Protein AF-A0A7J2V146-F1 (afdb_monomer_lite)

Radius of gyration: 12.63 Å; chains: 1; bounding box: 32×27×30 Å

Foldseek 3Di:
DDDDDDDPPDDDDQDDDDPLSLVLLVCLQADDQQDWRWDQDVPPGIDIDGRDPVSNVVSQVVCCVVVVDRCVVVRD

Secondary structure (DSSP, 8-state):
-------TTPPP-----SHHHHHHHHHHHHSPTT-EEEEEETTTEEEEEE--HHHHHHHHHHHHHHHSS-THHHH-

Sequence (76 aa):
VKDIAGRPGGKFLLIVRGEEDMLSLVIAGVAGYGDSLLYGVPGRGVSVIIIDRYIRSLALDLMKEILGEDFTRYFG

Structure (mmCIF, N/CA/C/O backbone):
data_AF-A0A7J2V146-F1
#
_entry.id   AF-A0A7J2V146-F1
#
loop_
_atom_site.group_PDB
_atom_site.id
_atom_site.type_symbol
_atom_site.label_atom_id
_atom_site.label_alt_id
_atom_site.label_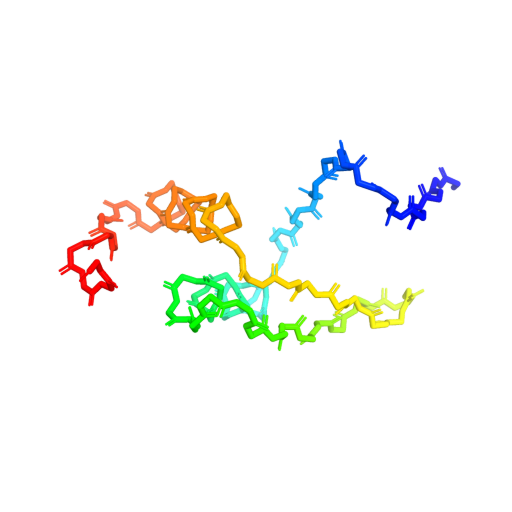comp_id
_atom_site.label_asym_id
_atom_site.label_entity_id
_atom_site.label_seq_id
_atom_site.pdbx_PDB_ins_code
_atom_site.Cartn_x
_atom_site.Cartn_y
_atom_site.Cartn_z
_atom_site.occupancy
_atom_site.B_iso_or_equiv
_atom_site.auth_seq_id
_atom_site.auth_comp_id
_atom_site.auth_asym_id
_atom_site.auth_atom_id
_atom_site.pdbx_PDB_model_num
ATOM 1 N N . VAL A 1 1 ? 21.352 -8.393 -10.152 1.00 42.53 1 VAL A N 1
ATOM 2 C CA . VAL A 1 1 ? 20.453 -9.547 -10.384 1.00 42.53 1 VAL A CA 1
ATOM 3 C C . VAL A 1 1 ? 19.507 -9.688 -9.201 1.00 42.53 1 VAL A C 1
ATOM 5 O O . VAL A 1 1 ? 19.986 -9.981 -8.113 1.00 42.53 1 VAL A O 1
ATOM 8 N N . LYS A 1 2 ? 18.208 -9.433 -9.399 1.00 29.50 2 LYS A N 1
ATOM 9 C CA . LYS A 1 2 ? 17.113 -10.222 -8.807 1.00 29.50 2 LYS A CA 1
ATOM 10 C C . LYS A 1 2 ? 15.770 -9.781 -9.405 1.00 29.50 2 LYS A C 1
ATOM 12 O O . LYS A 1 2 ? 15.337 -8.653 -9.185 1.00 29.50 2 LYS A O 1
ATOM 17 N N . ASP A 1 3 ? 15.211 -10.694 -10.195 1.00 39.94 3 ASP A N 1
ATOM 18 C CA . ASP A 1 3 ? 13.857 -10.733 -10.749 1.00 39.94 3 ASP A CA 1
ATOM 19 C C . ASP A 1 3 ? 12.778 -10.606 -9.679 1.00 39.94 3 ASP A C 1
ATOM 21 O O . ASP A 1 3 ? 12.929 -11.185 -8.602 1.00 39.94 3 ASP A O 1
ATOM 25 N N . ILE A 1 4 ? 11.652 -9.974 -10.026 1.00 42.69 4 ILE A N 1
ATOM 26 C CA . ILE A 1 4 ? 10.358 -10.284 -9.406 1.00 42.69 4 ILE A CA 1
ATOM 27 C C . ILE A 1 4 ? 9.271 -10.278 -10.489 1.00 42.69 4 ILE A C 1
ATOM 29 O O . ILE A 1 4 ? 8.699 -9.246 -10.825 1.00 42.69 4 ILE A O 1
ATOM 33 N N . ALA A 1 5 ? 8.976 -11.476 -10.994 1.00 40.34 5 ALA A N 1
ATOM 34 C CA . ALA A 1 5 ? 7.652 -11.849 -11.467 1.00 40.34 5 ALA A CA 1
ATOM 35 C C . ALA A 1 5 ? 6.812 -12.251 -10.241 1.00 40.34 5 ALA A C 1
ATOM 37 O O . ALA A 1 5 ? 7.230 -13.108 -9.461 1.00 40.34 5 ALA A O 1
ATOM 38 N N . GLY A 1 6 ? 5.645 -11.637 -10.044 1.00 37.28 6 GLY A N 1
ATOM 39 C CA . GLY A 1 6 ? 4.750 -11.938 -8.923 1.00 37.28 6 GLY A CA 1
ATOM 40 C C . GLY A 1 6 ? 3.482 -12.664 -9.368 1.00 37.28 6 GLY A C 1
ATOM 41 O O . GLY A 1 6 ? 2.558 -12.035 -9.868 1.00 37.28 6 GLY A O 1
ATOM 42 N N . ARG A 1 7 ? 3.438 -13.987 -9.161 1.00 35.81 7 ARG A N 1
ATOM 43 C CA . ARG A 1 7 ? 2.221 -14.827 -9.092 1.00 35.81 7 ARG A CA 1
ATOM 44 C C . ARG A 1 7 ? 1.736 -14.911 -7.619 1.00 35.81 7 ARG A C 1
ATOM 46 O O . ARG A 1 7 ? 2.466 -14.457 -6.736 1.00 35.81 7 ARG A O 1
ATOM 53 N N . PRO A 1 8 ? 0.529 -15.446 -7.325 1.00 34.31 8 PRO A N 1
ATOM 54 C CA . PRO A 1 8 ? -0.143 -15.256 -6.034 1.00 34.31 8 PRO A CA 1
ATOM 55 C C . PRO A 1 8 ? 0.675 -15.816 -4.860 1.00 34.31 8 PRO A C 1
ATOM 57 O O . PRO A 1 8 ? 1.149 -16.948 -4.928 1.00 34.31 8 PRO A O 1
ATOM 60 N N . GLY A 1 9 ? 0.836 -15.017 -3.798 1.00 42.69 9 GLY A N 1
ATOM 61 C CA . GLY A 1 9 ? 1.678 -15.324 -2.627 1.00 42.69 9 GLY A CA 1
ATOM 62 C C . GLY A 1 9 ? 3.028 -14.588 -2.580 1.00 42.69 9 GLY A C 1
ATOM 63 O O . GLY A 1 9 ? 3.827 -14.823 -1.673 1.00 42.69 9 GLY A O 1
ATOM 64 N N . GLY A 1 10 ? 3.304 -13.699 -3.538 1.00 39.00 10 GLY A N 1
ATOM 65 C CA . GLY A 1 10 ? 4.523 -12.890 -3.569 1.00 39.00 10 GLY A CA 1
ATOM 66 C C . GLY A 1 10 ? 4.547 -11.808 -2.487 1.00 39.00 10 GLY A C 1
ATOM 67 O O . GLY A 1 10 ? 3.620 -11.013 -2.374 1.00 39.00 10 GLY A O 1
ATOM 68 N N . LYS A 1 11 ? 5.628 -11.754 -1.702 1.00 39.84 11 LYS A N 1
ATOM 69 C CA . LYS A 1 11 ? 5.908 -10.627 -0.802 1.00 39.84 11 LYS A CA 1
ATOM 70 C C . LYS A 1 11 ? 6.185 -9.378 -1.641 1.00 39.84 11 LYS A C 1
ATOM 72 O O . LYS A 1 11 ? 7.121 -9.372 -2.440 1.00 39.84 11 LYS A O 1
ATOM 77 N N . PHE A 1 12 ? 5.387 -8.337 -1.440 1.00 50.22 12 PHE A N 1
ATOM 78 C CA . PHE A 1 12 ? 5.574 -7.037 -2.074 1.00 50.22 12 PHE A CA 1
ATOM 79 C C . PHE A 1 12 ? 6.641 -6.263 -1.299 1.00 50.22 12 PHE A C 1
ATOM 81 O O . PHE A 1 12 ? 6.484 -5.994 -0.111 1.00 50.22 12 PHE A O 1
ATOM 88 N N . LEU A 1 13 ? 7.760 -5.955 -1.953 1.00 44.38 13 LEU A N 1
ATOM 89 C CA . LEU A 1 13 ? 8.803 -5.116 -1.373 1.00 44.38 13 LEU A CA 1
ATOM 90 C C . LEU A 1 13 ? 8.512 -3.665 -1.757 1.00 44.38 13 LEU A C 1
ATOM 92 O O . LEU A 1 13 ? 8.858 -3.241 -2.859 1.00 44.38 13 LEU A O 1
ATOM 96 N N . LEU A 1 14 ? 7.875 -2.921 -0.853 1.00 51.81 14 LEU A N 1
ATOM 97 C CA . LEU A 1 14 ? 7.766 -1.474 -0.979 1.00 51.81 14 LEU A CA 1
ATOM 98 C C . LEU A 1 14 ? 9.067 -0.854 -0.464 1.00 51.81 14 LEU A C 1
ATOM 100 O O . LEU A 1 14 ? 9.420 -1.005 0.704 1.00 51.81 14 LEU A O 1
ATOM 104 N N . ILE A 1 15 ? 9.817 -0.214 -1.355 1.00 50.69 15 ILE A N 1
ATOM 105 C CA . ILE A 1 15 ? 11.045 0.493 -0.999 1.00 50.69 15 ILE A CA 1
ATOM 106 C C . ILE A 1 15 ? 10.691 1.971 -0.927 1.00 50.69 15 ILE A C 1
ATOM 108 O O . ILE A 1 15 ? 10.474 2.579 -1.964 1.00 50.69 15 ILE A O 1
ATOM 112 N N . VAL A 1 16 ? 10.660 2.537 0.277 1.00 54.22 16 VAL A N 1
ATOM 113 C CA . VAL A 1 16 ? 10.476 3.979 0.477 1.00 54.22 16 VAL A CA 1
ATOM 114 C C . VAL A 1 16 ? 11.856 4.635 0.507 1.00 54.22 16 VAL A C 1
ATOM 116 O O . VAL A 1 16 ? 12.646 4.391 1.420 1.00 54.22 16 VAL A O 1
ATOM 119 N N . ARG A 1 17 ? 12.197 5.401 -0.530 1.00 56.81 17 ARG A N 1
ATOM 120 C CA 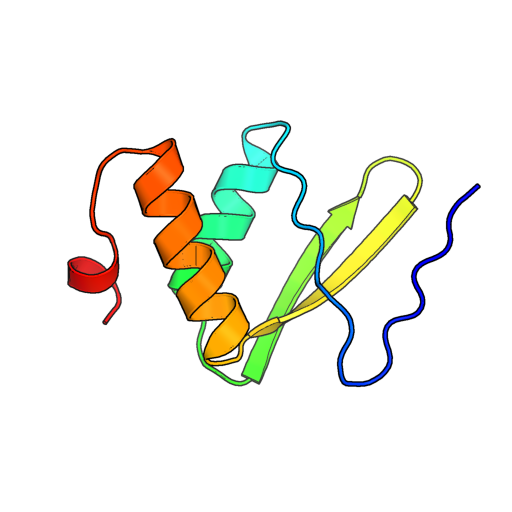. ARG A 1 17 ? 13.471 6.124 -0.682 1.00 56.81 17 ARG A CA 1
ATOM 121 C C . ARG A 1 17 ? 13.301 7.608 -1.029 1.00 56.81 17 ARG A C 1
ATOM 123 O O . ARG A 1 17 ? 14.307 8.314 -1.015 1.00 56.81 17 ARG A O 1
ATOM 130 N N . GLY A 1 18 ? 12.084 8.091 -1.280 1.00 63.88 18 GLY A N 1
ATOM 131 C CA . GLY A 1 18 ? 11.801 9.506 -1.538 1.00 63.88 18 GLY A CA 1
ATOM 132 C C . GLY A 1 18 ? 10.342 9.919 -1.309 1.00 63.88 18 GLY A C 1
ATOM 133 O O . GLY A 1 18 ? 9.499 9.113 -0.922 1.00 63.88 18 GLY A O 1
ATOM 134 N N . GLU A 1 19 ? 10.048 11.198 -1.564 1.00 61.28 19 GLU A N 1
ATOM 135 C CA . GLU A 1 19 ? 8.718 11.813 -1.381 1.00 61.28 19 GLU A CA 1
ATOM 136 C C . GLU A 1 19 ? 7.624 11.134 -2.230 1.00 61.28 19 GLU A C 1
ATOM 138 O O . GLU A 1 19 ? 6.491 10.964 -1.782 1.00 61.28 19 GLU A O 1
ATOM 143 N N . GLU A 1 20 ? 7.974 10.676 -3.435 1.00 63.25 20 GLU A N 1
ATOM 144 C CA . GLU A 1 20 ? 7.063 9.978 -4.354 1.00 63.25 20 GLU A CA 1
ATOM 145 C C . GLU A 1 20 ? 6.607 8.608 -3.812 1.00 63.25 20 GLU A C 1
ATOM 147 O O . GLU A 1 20 ? 5.449 8.205 -3.972 1.00 63.25 20 GLU A O 1
ATOM 152 N N . ASP A 1 21 ? 7.495 7.909 -3.098 1.00 70.50 21 ASP A N 1
ATOM 153 C CA . ASP A 1 21 ? 7.177 6.629 -2.459 1.00 70.50 21 ASP A CA 1
ATOM 154 C C . ASP A 1 21 ? 6.191 6.820 -1.301 1.00 70.50 21 ASP A C 1
ATOM 156 O O . ASP A 1 21 ? 5.312 5.989 -1.065 1.00 70.50 21 ASP A O 1
ATOM 160 N N . MET A 1 22 ? 6.321 7.942 -0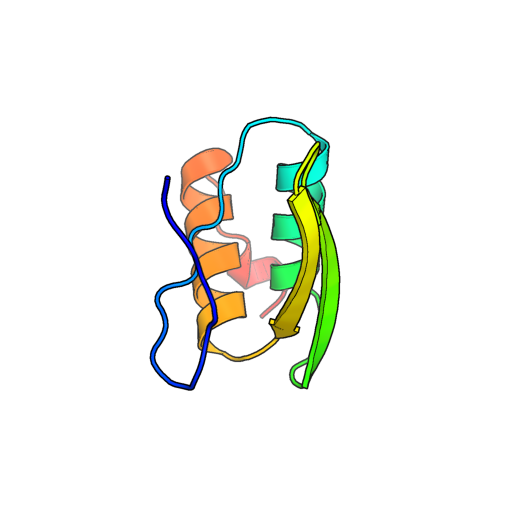.590 1.00 73.69 22 MET A N 1
ATOM 161 C CA . MET A 1 22 ? 5.448 8.295 0.521 1.00 73.69 22 MET A CA 1
ATOM 162 C C . MET A 1 22 ? 4.043 8.655 0.036 1.00 73.69 22 MET A C 1
ATOM 164 O O . MET A 1 22 ? 3.059 8.214 0.629 1.00 73.69 22 MET A O 1
ATOM 168 N N . LEU A 1 23 ? 3.932 9.375 -1.085 1.00 78.69 23 LEU A N 1
ATOM 169 C CA . LEU A 1 23 ? 2.639 9.640 -1.716 1.00 78.69 23 LEU A CA 1
ATOM 170 C C . LEU A 1 23 ? 1.958 8.333 -2.143 1.00 78.69 23 LEU A C 1
ATOM 172 O O . LEU A 1 23 ? 0.780 8.129 -1.862 1.00 78.69 23 LEU A O 1
ATOM 176 N N . SER A 1 24 ? 2.708 7.418 -2.756 1.00 81.50 24 SER A N 1
ATOM 177 C CA . SER A 1 24 ? 2.189 6.115 -3.193 1.00 81.50 24 SER A CA 1
ATOM 178 C C . SER A 1 24 ? 1.664 5.273 -2.027 1.00 81.50 24 SER A C 1
ATOM 180 O O . SER A 1 24 ? 0.634 4.608 -2.146 1.00 81.50 24 SER A O 1
ATOM 182 N N . LEU A 1 25 ? 2.336 5.348 -0.876 1.00 81.69 25 LEU A N 1
ATOM 183 C CA . LEU A 1 25 ? 1.917 4.694 0.359 1.00 81.69 25 LEU A CA 1
ATOM 184 C C . LEU A 1 25 ? 0.588 5.258 0.890 1.00 81.69 25 LEU A C 1
ATOM 186 O O . LEU A 1 25 ? -0.304 4.490 1.250 1.00 81.69 25 LEU A O 1
ATOM 190 N N . VAL A 1 26 ? 0.425 6.585 0.874 1.00 85.69 26 VAL A N 1
ATOM 191 C CA . VAL A 1 26 ? -0.840 7.236 1.247 1.00 85.69 26 VAL A CA 1
ATOM 192 C C . VAL A 1 26 ? -1.962 6.800 0.309 1.00 85.69 26 VAL A C 1
ATOM 194 O O . VAL A 1 26 ? -3.025 6.395 0.779 1.00 85.69 26 VAL A O 1
ATOM 197 N N . ILE A 1 27 ? -1.728 6.799 -1.008 1.00 86.56 27 ILE A N 1
ATOM 198 C CA . ILE A 1 27 ? -2.739 6.364 -1.981 1.00 86.56 27 ILE A CA 1
ATOM 199 C C . ILE A 1 27 ? -3.147 4.906 -1.738 1.00 86.56 27 ILE A C 1
ATOM 201 O O . ILE A 1 27 ? -4.339 4.611 -1.756 1.00 86.56 27 ILE A O 1
ATOM 205 N N . ALA A 1 28 ? -2.209 4.009 -1.423 1.00 86.62 28 ALA A N 1
ATOM 206 C CA . ALA A 1 28 ? -2.534 2.623 -1.082 1.00 86.62 28 ALA A CA 1
ATOM 207 C C . ALA A 1 28 ? -3.404 2.488 0.189 1.00 86.62 28 ALA A C 1
ATOM 209 O O . ALA A 1 28 ? -4.176 1.536 0.307 1.00 86.62 28 ALA A O 1
ATOM 210 N N . GLY A 1 29 ? -3.306 3.435 1.129 1.00 85.25 29 GLY A N 1
ATOM 211 C CA . GLY A 1 29 ? -4.145 3.491 2.331 1.00 85.25 29 GLY A CA 1
ATOM 212 C C . GLY A 1 29 ? -5.573 4.003 2.082 1.00 85.25 29 GLY A C 1
ATOM 213 O O . GLY A 1 29 ? -6.501 3.605 2.797 1.00 85.25 29 GLY A O 1
ATOM 214 N N . VAL A 1 30 ? -5.761 4.859 1.072 1.00 86.50 30 VAL A N 1
ATOM 215 C CA . VAL A 1 30 ? -7.040 5.540 0.778 1.00 86.50 30 VAL A CA 1
ATOM 216 C C . VAL A 1 30 ? -7.827 4.879 -0.354 1.00 86.50 30 VAL A C 1
ATOM 218 O O . VAL A 1 30 ? -9.055 4.913 -0.338 1.00 86.50 30 VAL A O 1
ATOM 221 N N . ALA A 1 31 ? -7.141 4.290 -1.332 1.00 86.94 31 ALA A N 1
ATOM 222 C CA . ALA A 1 31 ? -7.762 3.697 -2.509 1.00 86.94 31 ALA A CA 1
ATOM 223 C C . ALA A 1 31 ? -8.755 2.574 -2.158 1.00 86.94 31 ALA A C 1
ATOM 225 O O . ALA A 1 31 ? -8.625 1.875 -1.146 1.00 86.94 31 ALA A O 1
ATOM 226 N N . GLY A 1 32 ? -9.761 2.40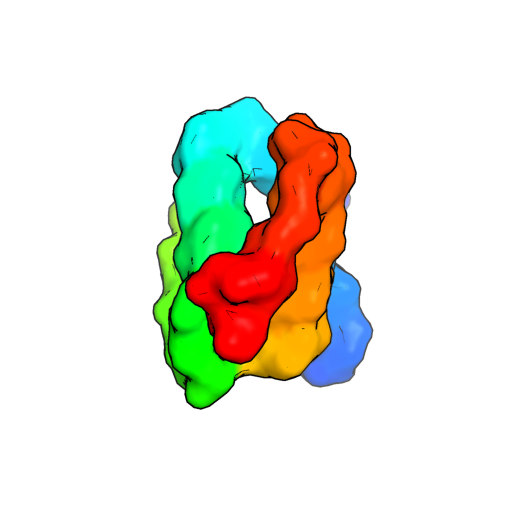7 -3.018 1.00 84.38 32 GLY A N 1
ATOM 227 C CA . GLY A 1 32 ? -10.778 1.379 -2.876 1.00 84.38 32 GLY A CA 1
ATOM 228 C C . GLY A 1 32 ? -10.213 -0.020 -3.112 1.00 84.38 32 GLY A C 1
ATOM 229 O O . GLY A 1 32 ? -9.223 -0.217 -3.816 1.00 84.38 32 GLY A O 1
ATOM 230 N N . TYR A 1 33 ? -10.859 -1.034 -2.534 1.00 86.69 33 TYR A N 1
ATOM 231 C CA . TYR A 1 33 ? -10.478 -2.417 -2.810 1.00 86.69 33 TYR A CA 1
ATOM 232 C C . TYR A 1 33 ? -10.759 -2.779 -4.271 1.00 86.69 33 TYR A C 1
ATOM 234 O O . TYR A 1 33 ? -11.870 -2.589 -4.760 1.00 86.69 33 TYR A O 1
ATOM 242 N N . GLY A 1 34 ? -9.764 -3.360 -4.937 1.00 84.06 34 GLY A N 1
ATOM 243 C CA . GLY A 1 34 ? -9.795 -3.664 -6.366 1.00 84.06 34 GLY A CA 1
ATOM 244 C C . GLY A 1 34 ? -9.230 -2.550 -7.250 1.00 84.06 34 GLY A C 1
ATOM 245 O O . GLY A 1 34 ? -8.972 -2.811 -8.426 1.00 84.06 34 GLY A O 1
ATOM 246 N N . ASP A 1 35 ? -8.973 -1.358 -6.702 1.00 86.62 35 ASP A N 1
ATOM 247 C CA . ASP A 1 35 ? -8.306 -0.290 -7.445 1.00 86.62 35 ASP A CA 1
ATOM 248 C C . ASP A 1 35 ? -6.861 -0.678 -7.769 1.00 86.62 35 ASP A C 1
ATOM 250 O O . ASP A 1 35 ? -6.223 -1.475 -7.075 1.00 86.62 35 ASP A O 1
ATOM 254 N N . SER A 1 36 ? -6.338 -0.112 -8.855 1.00 81.81 36 SER A N 1
ATOM 255 C CA . SER A 1 36 ? -4.965 -0.343 -9.305 1.00 81.81 36 SER A CA 1
ATOM 256 C C . SER A 1 36 ? -4.106 0.885 -9.029 1.00 81.81 36 SER A C 1
ATOM 258 O O . SER A 1 36 ? -4.373 1.963 -9.556 1.00 81.81 36 SER A O 1
ATOM 260 N N . LEU A 1 37 ? -3.043 0.710 -8.251 1.00 83.00 37 LEU A N 1
ATOM 261 C CA . LEU A 1 37 ? -1.998 1.705 -8.053 1.00 83.00 37 LEU A CA 1
ATOM 262 C C . LEU A 1 37 ? -0.858 1.435 -9.034 1.00 83.00 37 LEU A C 1
ATOM 264 O O . LEU A 1 37 ? -0.242 0.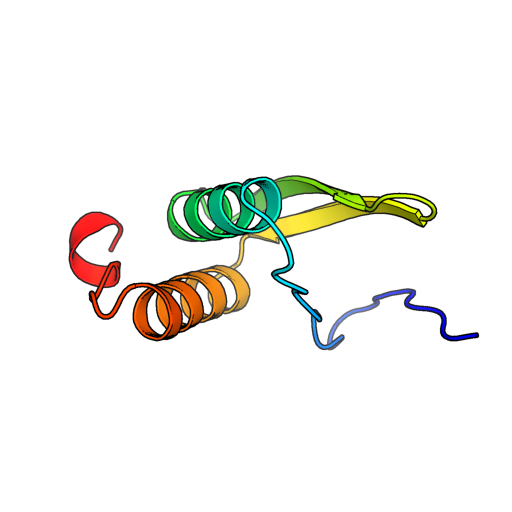368 -9.000 1.00 83.00 37 LEU A O 1
ATOM 268 N N . LEU A 1 38 ? -0.579 2.404 -9.904 1.00 81.62 38 LEU A N 1
ATOM 269 C CA . LEU A 1 38 ? 0.562 2.364 -10.811 1.00 81.62 38 LEU A CA 1
ATOM 270 C C . LEU A 1 38 ? 1.677 3.234 -10.248 1.00 81.62 38 LEU A C 1
ATOM 272 O O . LEU A 1 38 ? 1.455 4.403 -9.942 1.00 81.62 38 LEU A O 1
ATOM 276 N N . TYR A 1 39 ? 2.873 2.665 -10.150 1.00 76.00 39 TYR A N 1
ATOM 277 C CA . TYR A 1 39 ? 4.042 3.355 -9.624 1.00 76.00 39 TYR A CA 1
ATOM 278 C C . TYR A 1 39 ? 5.256 3.160 -10.532 1.00 76.00 39 TYR A C 1
ATOM 280 O O . TYR A 1 39 ? 5.572 2.036 -10.933 1.00 76.00 39 TYR A O 1
ATOM 288 N N . GLY A 1 40 ? 5.936 4.254 -10.870 1.00 72.25 40 GLY A N 1
ATOM 289 C CA . GLY A 1 40 ? 7.156 4.224 -11.666 1.00 72.25 40 GLY A CA 1
ATOM 290 C C . GLY A 1 40 ? 8.351 3.829 -10.808 1.00 72.25 40 GLY A C 1
ATOM 291 O O . GLY A 1 40 ? 8.612 4.431 -9.780 1.00 72.25 40 GLY A O 1
ATOM 292 N N . VAL A 1 41 ? 9.120 2.834 -11.238 1.00 69.81 41 VAL A N 1
ATOM 293 C CA . VAL A 1 41 ? 10.375 2.461 -10.585 1.00 69.81 41 VAL A CA 1
ATOM 294 C C . VAL A 1 41 ? 11.532 2.944 -11.464 1.00 69.81 41 VAL A C 1
ATOM 296 O O . VAL A 1 41 ? 11.727 2.401 -12.563 1.00 69.81 41 VAL A O 1
ATOM 299 N N . PRO A 1 42 ? 12.331 3.932 -11.010 1.00 68.75 42 PRO A N 1
ATOM 300 C CA . PRO A 1 42 ? 13.448 4.461 -11.783 1.00 68.75 42 PRO A CA 1
ATOM 301 C C . PRO A 1 42 ? 14.381 3.350 -12.284 1.00 68.75 42 PRO A C 1
ATOM 303 O O . PRO A 1 42 ? 14.872 2.521 -11.515 1.00 68.75 42 PRO A O 1
ATOM 306 N N . GLY A 1 43 ? 14.595 3.305 -13.601 1.00 71.19 43 GLY A N 1
ATOM 307 C CA . GLY A 1 43 ? 15.440 2.301 -14.257 1.00 71.19 43 GLY A CA 1
ATOM 308 C C . GLY A 1 43 ? 14.866 0.876 -14.314 1.00 71.19 43 GLY A C 1
ATOM 309 O O . GLY A 1 43 ? 15.579 -0.030 -14.740 1.00 71.19 43 GLY A O 1
ATOM 310 N N . ARG A 1 44 ? 13.612 0.650 -13.889 1.00 68.94 44 ARG A N 1
ATOM 311 C CA . ARG A 1 44 ? 12.958 -0.676 -13.905 1.00 68.94 44 ARG A CA 1
ATOM 312 C C . ARG A 1 44 ? 11.569 -0.707 -14.551 1.00 68.94 44 ARG A C 1
ATOM 314 O O . ARG A 1 44 ? 11.059 -1.798 -14.781 1.00 68.94 44 ARG A O 1
ATOM 321 N N . GLY A 1 45 ? 10.981 0.442 -14.879 1.00 77.06 45 GLY A N 1
ATOM 322 C CA . GLY A 1 45 ? 9.689 0.526 -15.568 1.00 77.06 45 GLY A CA 1
ATOM 323 C C . GLY A 1 45 ? 8.550 0.900 -14.623 1.00 77.06 45 GLY A C 1
ATOM 324 O O . GLY A 1 45 ? 8.735 1.755 -13.766 1.00 77.06 45 GLY A O 1
ATOM 325 N N . VAL A 1 46 ? 7.376 0.288 -14.787 1.00 76.31 46 VAL A N 1
ATOM 326 C CA . VAL A 1 46 ? 6.169 0.574 -13.989 1.00 76.31 46 VAL A CA 1
ATOM 327 C C . VAL A 1 46 ? 5.734 -0.687 -13.244 1.00 76.31 46 VAL A C 1
ATOM 329 O O . VAL A 1 46 ? 5.708 -1.773 -13.820 1.00 76.31 46 VAL A O 1
ATOM 332 N N . SER A 1 47 ? 5.389 -0.537 -11.969 1.00 76.56 47 SER A N 1
ATOM 333 C CA . SER A 1 47 ? 4.760 -1.557 -11.133 1.00 76.56 47 SER A CA 1
ATOM 334 C C . SER A 1 47 ? 3.263 -1.278 -11.025 1.00 76.56 47 SER A C 1
ATOM 336 O O . SER A 1 47 ? 2.866 -0.125 -10.866 1.00 76.56 47 SER A O 1
ATOM 338 N N . VAL A 1 48 ? 2.438 -2.322 -11.097 1.00 79.19 48 VAL A N 1
ATOM 339 C CA . VAL A 1 48 ? 0.984 -2.231 -10.895 1.00 79.19 48 VAL A CA 1
ATOM 340 C C . VAL A 1 48 ? 0.624 -3.075 -9.679 1.00 79.19 48 VAL A C 1
ATOM 342 O O . VAL A 1 48 ? 0.947 -4.263 -9.629 1.00 79.19 48 VAL A O 1
ATOM 345 N N . ILE A 1 49 ? -0.039 -2.462 -8.704 1.00 82.44 49 ILE A N 1
ATOM 346 C CA . ILE A 1 49 ? -0.457 -3.096 -7.454 1.00 82.44 49 ILE A CA 1
ATOM 347 C C . ILE A 1 49 ? -1.977 -3.026 -7.375 1.00 82.44 49 ILE A C 1
ATOM 349 O O . ILE A 1 49 ? -2.550 -1.949 -7.510 1.00 82.44 49 ILE A O 1
ATOM 353 N N . ILE A 1 50 ? -2.628 -4.164 -7.143 1.00 85.69 50 ILE A N 1
ATOM 354 C CA . ILE A 1 50 ? -4.062 -4.194 -6.850 1.00 85.69 50 ILE A CA 1
ATOM 355 C C . ILE A 1 50 ? -4.250 -3.987 -5.352 1.00 85.69 50 ILE A C 1
ATOM 357 O O . ILE A 1 50 ? -3.634 -4.686 -4.545 1.00 85.69 50 ILE A O 1
ATOM 361 N N . ILE A 1 51 ? -5.098 -3.032 -4.985 1.00 86.75 51 ILE A N 1
ATOM 362 C CA . ILE A 1 51 ? -5.374 -2.709 -3.591 1.00 86.75 51 ILE A CA 1
ATOM 363 C C . ILE A 1 51 ? -6.310 -3.764 -3.011 1.00 86.75 51 ILE A C 1
ATOM 365 O O . ILE A 1 51 ? -7.477 -3.880 -3.383 1.00 86.75 51 ILE A O 1
ATOM 369 N N . ASP A 1 52 ? -5.790 -4.539 -2.069 1.00 88.00 52 ASP A N 1
ATOM 370 C CA . ASP A 1 52 ? -6.555 -5.482 -1.267 1.00 88.00 52 ASP A CA 1
ATOM 371 C C . ASP A 1 52 ? -6.439 -5.140 0.228 1.00 88.00 52 ASP A C 1
ATOM 373 O O . ASP A 1 52 ? -5.810 -4.156 0.630 1.00 88.00 52 ASP A O 1
ATOM 377 N N . ARG A 1 53 ? -7.073 -5.949 1.085 1.00 88.06 53 ARG A N 1
ATOM 378 C CA . ARG A 1 53 ? -7.024 -5.729 2.540 1.00 88.06 53 ARG A CA 1
ATOM 379 C C . ARG A 1 53 ? -5.604 -5.800 3.094 1.00 88.06 53 ARG A C 1
ATOM 381 O O . ARG A 1 53 ? -5.299 -5.079 4.038 1.00 88.06 53 ARG A O 1
ATOM 388 N N . TYR A 1 54 ? -4.764 -6.666 2.532 1.00 87.94 54 TYR A N 1
ATOM 389 C CA . TYR A 1 54 ? -3.397 -6.857 2.993 1.00 87.94 54 TYR A CA 1
ATOM 390 C C . TYR A 1 54 ? -2.530 -5.650 2.632 1.00 87.94 54 TYR A C 1
ATOM 392 O O . TYR A 1 54 ? -1.892 -5.085 3.515 1.00 87.94 54 TYR A O 1
ATOM 400 N N . ILE A 1 55 ? -2.566 -5.208 1.373 1.00 85.56 55 ILE A N 1
ATOM 401 C CA . ILE A 1 55 ? -1.832 -4.033 0.893 1.00 85.56 55 ILE A CA 1
ATOM 402 C C . ILE A 1 55 ? -2.255 -2.783 1.660 1.00 85.56 55 ILE A C 1
ATOM 404 O O . ILE A 1 55 ? -1.398 -2.019 2.094 1.00 85.56 55 ILE A O 1
ATOM 408 N N . ARG A 1 56 ? -3.559 -2.604 1.891 1.00 87.38 56 ARG A N 1
ATOM 409 C CA . ARG A 1 56 ? -4.069 -1.461 2.650 1.00 87.38 56 ARG A CA 1
ATOM 410 C C . ARG A 1 56 ? -3.604 -1.475 4.105 1.00 87.38 56 ARG A C 1
ATOM 412 O O . ARG A 1 56 ? -3.154 -0.449 4.602 1.00 87.38 56 ARG A O 1
ATOM 419 N N . SER A 1 57 ? -3.680 -2.629 4.774 1.00 88.06 57 SER A N 1
ATOM 420 C CA . SER A 1 57 ? -3.174 -2.775 6.146 1.00 88.06 57 SER A CA 1
ATOM 421 C C . SER A 1 57 ? -1.681 -2.477 6.203 1.00 88.06 57 SER A C 1
ATOM 423 O O . SER A 1 57 ? -1.258 -1.648 6.998 1.00 88.06 57 SER A O 1
ATOM 425 N N . LEU A 1 58 ? -0.905 -3.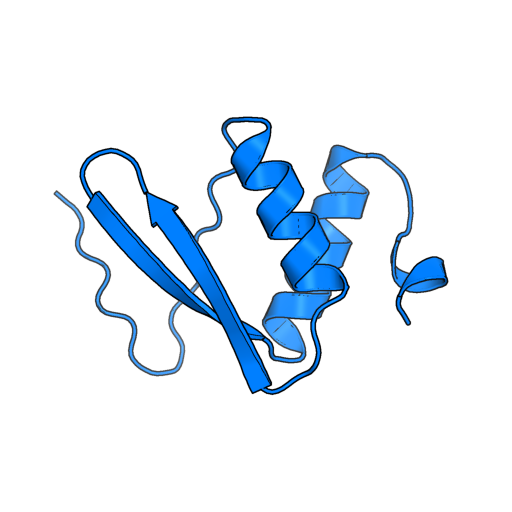080 5.299 1.00 87.25 58 LEU A N 1
ATOM 426 C CA . LEU A 1 58 ? 0.534 -2.863 5.204 1.00 87.25 58 LEU A CA 1
ATOM 427 C C . LEU A 1 58 ? 0.863 -1.384 4.974 1.00 87.25 58 LEU A C 1
ATOM 429 O O . LEU A 1 58 ? 1.796 -0.865 5.577 1.00 87.25 58 LEU A O 1
ATOM 433 N N . ALA A 1 59 ? 0.093 -0.699 4.128 1.00 87.38 59 ALA A N 1
ATOM 434 C CA . ALA A 1 59 ? 0.295 0.713 3.856 1.00 87.38 59 ALA A CA 1
ATOM 435 C C . ALA A 1 59 ? 0.057 1.583 5.100 1.00 87.38 59 ALA A C 1
ATOM 437 O O . ALA A 1 59 ? 0.871 2.445 5.421 1.00 87.38 59 ALA A O 1
ATOM 438 N N . LEU A 1 60 ? -1.036 1.329 5.825 1.00 88.06 60 LEU A N 1
ATOM 439 C CA . LEU A 1 60 ? -1.381 2.046 7.055 1.00 88.06 60 LEU A CA 1
ATOM 440 C C . LEU A 1 60 ? -0.366 1.776 8.177 1.00 88.06 60 LEU A C 1
ATOM 442 O O . LEU A 1 60 ? 0.036 2.715 8.864 1.00 88.06 60 LEU A O 1
ATOM 446 N N . ASP A 1 61 ? 0.092 0.530 8.316 1.00 87.94 61 ASP A N 1
ATOM 447 C CA . ASP A 1 61 ? 1.111 0.137 9.296 1.00 87.94 61 ASP A CA 1
ATOM 448 C C . ASP A 1 61 ? 2.449 0.838 9.022 1.00 87.94 61 ASP A C 1
ATOM 450 O O . ASP A 1 61 ? 3.051 1.412 9.930 1.00 87.94 61 ASP A O 1
ATOM 454 N N . LEU A 1 62 ? 2.883 0.872 7.757 1.00 85.94 62 LEU A N 1
ATOM 455 C CA . LEU A 1 62 ? 4.096 1.585 7.351 1.00 85.94 62 LEU A CA 1
ATOM 456 C C . LEU A 1 62 ? 3.962 3.101 7.543 1.00 85.94 62 LEU A C 1
ATOM 458 O O . LEU A 1 62 ? 4.906 3.739 8.002 1.00 85.94 62 LEU A O 1
ATOM 462 N N . MET A 1 63 ? 2.802 3.696 7.240 1.00 85.25 63 MET A N 1
ATOM 463 C CA . MET A 1 63 ? 2.579 5.120 7.517 1.00 85.25 63 MET A CA 1
ATOM 464 C C . MET A 1 63 ? 2.669 5.413 9.009 1.00 85.25 63 MET A C 1
ATOM 466 O O . MET A 1 63 ? 3.281 6.405 9.392 1.00 85.25 63 MET A O 1
ATOM 470 N N . LYS A 1 64 ? 2.125 4.536 9.854 1.00 87.75 64 LYS A N 1
ATOM 471 C CA . LYS A 1 64 ? 2.229 4.665 11.307 1.00 87.75 64 LYS A CA 1
ATOM 472 C C . LYS A 1 64 ? 3.667 4.570 11.801 1.00 87.75 64 LYS A C 1
ATOM 474 O O . LYS A 1 64 ? 4.049 5.342 12.674 1.00 87.75 64 LYS A O 1
ATOM 479 N N . GLU A 1 65 ? 4.468 3.672 11.234 1.00 86.31 65 GLU A N 1
ATOM 480 C CA . GLU A 1 65 ? 5.893 3.553 11.558 1.00 86.31 65 GLU A CA 1
ATOM 481 C C . GLU A 1 65 ? 6.689 4.799 11.136 1.00 86.31 65 GLU A C 1
ATOM 483 O O . GLU A 1 65 ? 7.513 5.291 11.904 1.00 86.31 65 GLU A O 1
ATOM 488 N N . ILE A 1 66 ? 6.420 5.339 9.942 1.00 83.56 66 ILE A N 1
ATOM 489 C CA . ILE A 1 66 ? 7.170 6.468 9.370 1.00 83.56 66 ILE A CA 1
ATOM 490 C C . ILE A 1 66 ? 6.764 7.809 9.999 1.00 83.56 66 ILE A C 1
ATOM 492 O O . ILE A 1 66 ? 7.622 8.645 10.277 1.00 83.56 66 ILE A O 1
ATOM 496 N N . LEU A 1 67 ? 5.463 8.036 10.195 1.00 84.56 67 LEU A N 1
ATOM 497 C CA . LEU A 1 67 ? 4.900 9.322 10.624 1.00 84.56 67 LEU A CA 1
ATOM 498 C C . LEU A 1 67 ? 4.560 9.377 12.117 1.00 84.56 67 LEU A C 1
ATOM 500 O O . LEU A 1 67 ? 4.323 10.460 12.645 1.00 84.56 67 LEU A O 1
ATOM 504 N N . GLY A 1 68 ? 4.520 8.232 12.802 1.00 86.25 68 GLY A N 1
ATOM 505 C CA . GLY A 1 68 ? 4.176 8.152 14.223 1.00 86.25 68 GLY A CA 1
ATOM 506 C C . GLY A 1 68 ? 2.687 8.335 14.534 1.00 86.25 68 GLY A C 1
ATOM 507 O O . GLY A 1 68 ? 2.328 8.478 15.702 1.00 86.25 68 GLY A O 1
ATOM 508 N N . GLU A 1 69 ? 1.813 8.320 13.524 1.00 84.38 69 GLU A N 1
ATOM 509 C CA . GLU A 1 69 ? 0.373 8.547 13.673 1.00 84.38 69 GLU A CA 1
ATOM 510 C C . GLU A 1 69 ? -0.464 7.391 13.111 1.00 84.38 69 GLU A C 1
ATOM 512 O O . GLU A 1 69 ? -0.100 6.735 12.139 1.00 84.38 69 GLU A O 1
ATOM 517 N N . ASP A 1 70 ? -1.602 7.111 13.748 1.00 85.62 70 ASP A N 1
ATOM 518 C CA . ASP A 1 70 ? -2.479 6.016 13.349 1.00 85.62 70 ASP A CA 1
ATOM 519 C C . ASP A 1 70 ? -3.513 6.458 12.306 1.00 85.62 70 ASP A C 1
ATOM 521 O O . ASP A 1 70 ? -4.604 6.939 12.631 1.00 85.62 70 ASP A O 1
ATOM 525 N N . PHE A 1 71 ? -3.168 6.248 11.036 1.00 83.38 71 PHE A N 1
ATOM 526 C CA . PHE A 1 71 ? -3.992 6.665 9.904 1.00 83.38 71 PHE A CA 1
ATOM 527 C C . PHE A 1 71 ? -5.236 5.805 9.664 1.00 83.38 71 PHE A C 1
ATOM 529 O O . PHE A 1 71 ? -6.120 6.206 8.905 1.00 83.38 71 PHE A O 1
ATOM 536 N N . THR A 1 72 ? -5.369 4.662 10.347 1.00 81.56 72 THR A N 1
ATOM 537 C CA . THR A 1 72 ? -6.598 3.852 10.279 1.00 81.56 72 THR A CA 1
ATOM 538 C C . THR A 1 72 ? -7.830 4.649 10.711 1.00 81.56 72 THR A C 1
ATOM 540 O O . THR A 1 72 ? -8.924 4.401 10.220 1.00 81.56 72 THR A O 1
ATOM 543 N N . ARG A 1 73 ? -7.660 5.661 11.570 1.00 76.56 73 ARG A N 1
ATOM 544 C CA . ARG A 1 73 ? -8.745 6.527 12.058 1.00 76.56 73 ARG A CA 1
ATOM 545 C C . ARG A 1 73 ? -9.308 7.479 11.006 1.00 76.56 73 ARG A C 1
ATOM 547 O O . ARG A 1 73 ? -10.432 7.939 11.164 1.00 76.56 73 ARG A O 1
ATOM 554 N N . TYR A 1 74 ? -8.527 7.797 9.977 1.00 78.38 74 TYR A N 1
ATOM 555 C CA . TYR A 1 74 ? -8.917 8.739 8.924 1.00 78.38 74 TYR A CA 1
ATOM 556 C C . TYR A 1 74 ? -9.467 8.035 7.689 1.00 78.38 74 TYR A C 1
ATOM 558 O O . TYR A 1 74 ? -10.248 8.622 6.944 1.00 78.38 74 TYR A O 1
ATOM 566 N N . PHE A 1 75 ? -9.045 6.791 7.469 1.00 73.38 75 PHE A N 1
ATOM 567 C CA . PHE A 1 75 ? -9.348 6.052 6.248 1.00 73.38 75 PHE A CA 1
ATOM 568 C C . PHE A 1 75 ? -10.190 4.791 6.492 1.00 73.38 75 PHE A C 1
ATOM 570 O O . PHE A 1 75 ? -10.656 4.197 5.524 1.00 73.38 75 PHE A O 1
ATOM 577 N N . GLY A 1 76 ? -10.368 4.366 7.746 1.00 60.81 76 GLY A N 1
ATOM 578 C CA . GLY A 1 76 ? -11.139 3.178 8.134 1.00 60.81 76 GLY A CA 1
ATOM 579 C C . GLY A 1 76 ? -12.615 3.236 7.773 1.00 60.81 76 GLY A C 1
ATOM 580 O O . GLY A 1 76 ? -13.222 4.319 7.911 1.00 60.81 76 GLY A O 1
#

pLDDT: mean 72.4, std 17.41, range [29.5, 88.06]